Protein AF-F4RU08-F1 (afdb_monomer_lite)

Structure (mmCIF, N/CA/C/O backbone):
data_AF-F4RU08-F1
#
_entry.id   AF-F4RU08-F1
#
loop_
_atom_site.group_PDB
_atom_site.id
_atom_site.type_symbol
_atom_site.label_atom_id
_atom_site.label_alt_id
_atom_site.label_comp_id
_atom_site.label_asym_id
_atom_site.label_entity_id
_atom_site.label_seq_id
_atom_site.pdbx_PDB_ins_code
_atom_site.Cartn_x
_atom_site.Cartn_y
_atom_site.Cartn_z
_atom_site.occupancy
_atom_site.B_iso_or_equiv
_atom_site.auth_seq_id
_atom_site.auth_comp_id
_atom_site.auth_asym_id
_atom_site.auth_atom_id
_atom_site.pdbx_PDB_model_num
ATOM 1 N N . MET A 1 1 ? -6.284 -57.176 24.706 1.00 36.25 1 MET A N 1
ATOM 2 C CA . MET A 1 1 ? -5.477 -56.521 23.654 1.00 36.25 1 MET A CA 1
ATOM 3 C C . MET A 1 1 ? -5.017 -55.181 24.202 1.00 36.25 1 MET A C 1
ATOM 5 O O . MET A 1 1 ? -5.847 -54.329 24.478 1.00 36.25 1 MET A O 1
ATOM 9 N N . SER A 1 2 ? -3.726 -55.061 24.515 1.00 44.47 2 SER A N 1
ATOM 10 C CA . SER A 1 2 ? -3.147 -53.895 25.190 1.00 44.47 2 SER A CA 1
ATOM 11 C C . SER A 1 2 ? -2.829 -52.823 24.150 1.00 44.47 2 SER A C 1
ATOM 13 O O . SER A 1 2 ? -1.905 -52.985 23.357 1.00 44.47 2 SER A O 1
ATOM 15 N N . TRP A 1 3 ? -3.604 -51.740 24.127 1.00 45.38 3 TRP A N 1
ATOM 16 C CA . TRP A 1 3 ? -3.261 -50.525 23.389 1.00 45.38 3 TRP A CA 1
ATOM 17 C C . TRP A 1 3 ? -2.128 -49.791 24.115 1.00 45.38 3 TRP A C 1
ATOM 19 O O . TRP A 1 3 ? -2.324 -48.776 24.771 1.00 45.38 3 TRP A O 1
ATOM 29 N N . LYS A 1 4 ? -0.910 -50.321 23.996 1.00 49.97 4 LYS A N 1
ATOM 30 C CA . LYS A 1 4 ? 0.319 -49.539 24.149 1.00 49.97 4 LYS A CA 1
ATOM 31 C C . LYS A 1 4 ? 0.720 -49.040 22.765 1.00 49.97 4 LYS A C 1
ATOM 33 O O . LYS A 1 4 ? 1.730 -49.453 22.204 1.00 49.97 4 LYS A O 1
ATOM 38 N N . LEU A 1 5 ? -0.125 -48.192 22.183 1.00 51.97 5 LEU A N 1
ATOM 39 C CA . LEU A 1 5 ? 0.255 -47.392 21.027 1.00 51.97 5 LEU A CA 1
ATOM 40 C C . LEU A 1 5 ? 1.292 -46.382 21.513 1.00 51.97 5 LEU A C 1
ATOM 42 O O . LEU A 1 5 ? 0.951 -45.365 22.101 1.00 51.97 5 LEU A O 1
ATOM 46 N N . LEU A 1 6 ? 2.559 -46.770 21.366 1.00 50.94 6 LEU A N 1
ATOM 47 C CA . LEU A 1 6 ? 3.687 -45.940 20.948 1.00 50.94 6 LEU A CA 1
ATOM 48 C C . LEU A 1 6 ? 3.412 -44.426 20.994 1.00 50.94 6 LEU A C 1
ATOM 50 O O . LEU A 1 6 ? 3.320 -43.760 19.966 1.00 50.94 6 LEU A O 1
ATOM 54 N N . ALA A 1 7 ? 3.356 -43.872 22.204 1.00 55.81 7 ALA A N 1
ATOM 55 C CA . ALA A 1 7 ? 3.556 -42.454 22.461 1.00 55.81 7 ALA A CA 1
ATOM 56 C C . ALA A 1 7 ? 5.050 -42.161 22.256 1.00 55.81 7 ALA A C 1
ATOM 58 O O . ALA A 1 7 ? 5.807 -41.984 23.207 1.00 55.81 7 ALA A O 1
ATOM 59 N N . SER A 1 8 ? 5.507 -42.245 21.003 1.00 63.47 8 SER A N 1
ATOM 60 C CA . SER A 1 8 ? 6.893 -41.963 20.654 1.00 63.47 8 SER A CA 1
ATOM 61 C C . SER A 1 8 ? 7.142 -40.475 20.917 1.00 63.47 8 SER A C 1
ATOM 63 O O . SER A 1 8 ? 6.469 -39.644 20.304 1.00 63.47 8 SER A O 1
ATOM 65 N N . PRO A 1 9 ? 8.088 -40.097 21.793 1.00 62.78 9 PRO A N 1
ATOM 66 C CA . PRO A 1 9 ? 8.398 -38.691 22.070 1.00 62.78 9 PRO A CA 1
ATOM 67 C C . PRO A 1 9 ? 8.802 -37.926 20.800 1.00 62.78 9 PRO A C 1
ATOM 69 O O . PRO A 1 9 ? 8.616 -36.717 20.716 1.00 62.78 9 PRO A O 1
ATOM 72 N N . ILE A 1 10 ? 9.267 -38.641 19.771 1.00 69.31 10 ILE A N 1
ATOM 73 C CA . ILE A 1 10 ? 9.581 -38.101 18.445 1.00 69.31 10 ILE A CA 1
ATOM 74 C C . ILE A 1 10 ? 8.321 -37.575 17.743 1.00 69.31 10 ILE A C 1
ATOM 76 O O . ILE A 1 10 ? 8.374 -36.522 17.117 1.00 69.31 10 ILE A O 1
ATOM 80 N N . LEU A 1 11 ? 7.182 -38.263 17.879 1.00 64.25 11 LEU A N 1
ATOM 81 C CA . LEU A 1 11 ? 5.906 -37.812 17.317 1.00 64.25 11 LEU A CA 1
ATOM 82 C C . LEU A 1 11 ? 5.427 -36.531 18.004 1.00 64.25 11 LEU A C 1
ATOM 84 O O . LEU A 1 11 ? 4.992 -35.619 17.315 1.00 64.25 11 LEU A O 1
ATOM 88 N N . TYR A 1 12 ? 5.578 -36.422 19.328 1.00 67.69 12 TYR A N 1
ATOM 89 C CA . TYR A 1 12 ? 5.248 -35.197 20.065 1.00 67.69 12 TYR A CA 1
ATOM 90 C C . TYR A 1 12 ? 6.158 -34.029 19.684 1.00 67.69 12 TYR A C 1
ATOM 92 O O . TYR A 1 12 ? 5.666 -32.928 19.461 1.00 67.69 12 TYR A O 1
ATOM 100 N N . LEU A 1 13 ? 7.465 -34.263 19.554 1.00 70.88 13 LEU A N 1
ATOM 101 C CA . LEU A 1 13 ? 8.407 -33.235 19.110 1.00 70.88 13 LEU A CA 1
ATOM 102 C C . LEU A 1 13 ? 8.110 -32.786 17.677 1.00 70.88 13 LEU A C 1
ATOM 104 O O . LEU A 1 13 ? 8.056 -31.588 17.425 1.00 70.88 13 LEU A O 1
ATOM 108 N N . ALA A 1 14 ? 7.840 -33.716 16.758 1.00 68.62 14 ALA A N 1
ATOM 109 C CA . ALA A 1 14 ? 7.449 -33.387 15.389 1.00 68.62 14 ALA A CA 1
ATOM 110 C C . ALA A 1 14 ? 6.146 -32.572 15.345 1.00 68.62 14 ALA A C 1
ATOM 112 O O . ALA A 1 14 ? 6.059 -31.610 14.590 1.00 68.62 14 ALA A O 1
ATOM 113 N N . LEU A 1 15 ? 5.162 -32.897 16.189 1.00 67.62 15 LEU A N 1
ATOM 114 C CA . LEU A 1 15 ? 3.906 -32.149 16.291 1.00 67.62 15 LEU A CA 1
ATOM 115 C C . LEU A 1 15 ? 4.116 -30.740 16.864 1.00 67.62 15 LEU A C 1
ATOM 117 O O . LEU A 1 15 ? 3.511 -29.798 16.371 1.00 67.62 15 LEU A O 1
ATOM 121 N N . VAL A 1 16 ? 5.010 -30.570 17.845 1.00 68.38 16 VAL A N 1
ATOM 122 C CA . VAL A 1 16 ? 5.391 -29.247 18.373 1.00 68.38 16 VAL A CA 1
ATOM 123 C C . VAL A 1 16 ? 6.138 -28.428 17.318 1.00 68.38 16 VAL A C 1
ATOM 125 O O . VAL A 1 16 ? 5.830 -27.255 17.154 1.00 68.38 16 VAL A O 1
ATOM 128 N N . PHE A 1 17 ? 7.063 -29.021 16.558 1.00 64.06 17 PHE A N 1
ATOM 129 C CA . PHE A 1 17 ? 7.751 -28.318 15.468 1.00 64.06 17 PHE A CA 1
ATOM 130 C C . PHE A 1 17 ? 6.814 -27.958 14.312 1.00 64.06 17 PHE A C 1
ATOM 132 O O . PHE A 1 17 ? 6.952 -26.876 13.749 1.00 64.06 17 PHE A O 1
ATOM 139 N N . LEU A 1 18 ? 5.847 -28.817 13.983 1.00 60.59 18 LEU A N 1
ATOM 140 C CA . LEU A 1 18 ? 4.823 -28.511 12.984 1.00 60.59 18 LEU A CA 1
ATOM 141 C C . LEU A 1 18 ? 3.878 -27.414 13.481 1.00 60.59 18 LEU A C 1
ATOM 143 O O . LEU A 1 18 ? 3.622 -26.479 12.739 1.00 60.59 18 LEU A O 1
ATOM 147 N N . LEU A 1 19 ? 3.436 -27.454 14.742 1.00 58.69 19 LEU A N 1
ATOM 148 C CA . LEU A 1 19 ? 2.593 -26.401 15.315 1.00 58.69 19 LEU A CA 1
ATOM 149 C C . LEU A 1 19 ? 3.340 -25.066 15.410 1.00 58.69 19 LEU A C 1
ATOM 151 O O . LEU A 1 19 ? 2.810 -24.052 14.984 1.00 58.69 19 LEU A O 1
ATOM 155 N N . VAL A 1 20 ? 4.577 -25.042 15.910 1.00 58.34 20 VAL A N 1
ATOM 156 C CA . VAL A 1 20 ? 5.375 -23.806 16.032 1.00 58.34 20 VAL A CA 1
ATOM 157 C C . VAL A 1 20 ? 5.823 -23.282 14.660 1.00 58.34 20 VAL A C 1
ATOM 159 O O . VAL A 1 20 ? 5.872 -22.072 14.458 1.00 58.34 20 VAL A O 1
ATOM 162 N N . GLY A 1 21 ? 6.113 -24.167 13.702 1.00 48.88 21 GLY A N 1
ATOM 163 C CA . GLY A 1 21 ? 6.496 -23.797 12.336 1.00 48.88 21 GLY A CA 1
ATOM 164 C C . GLY A 1 21 ? 5.335 -23.262 11.491 1.00 48.88 21 GLY A C 1
ATOM 165 O O . GLY A 1 21 ? 5.515 -22.282 10.769 1.00 48.88 21 GLY A O 1
ATOM 166 N N . ASP A 1 22 ? 4.146 -23.856 11.622 1.00 47.16 22 ASP A N 1
ATOM 167 C CA . ASP A 1 22 ? 2.928 -23.460 10.894 1.00 47.16 22 ASP A CA 1
ATOM 168 C C . ASP A 1 22 ? 2.291 -22.192 11.500 1.00 47.16 22 ASP A C 1
ATOM 170 O O . ASP A 1 22 ? 1.849 -21.287 10.794 1.00 47.16 22 ASP A O 1
ATOM 174 N N . LEU A 1 23 ? 2.372 -22.027 12.825 1.00 49.31 23 LEU A N 1
ATOM 175 C CA . LEU A 1 23 ? 2.001 -20.780 13.507 1.00 49.31 23 LEU A CA 1
ATOM 176 C C . LEU A 1 23 ? 3.012 -19.646 13.223 1.00 49.31 23 LEU A C 1
ATOM 178 O O . LEU A 1 23 ? 2.638 -18.476 13.156 1.00 49.31 23 LEU A O 1
ATOM 182 N N . GLY A 1 24 ? 4.288 -19.964 12.989 1.00 41.44 24 GLY A N 1
ATOM 183 C CA . GLY A 1 24 ? 5.330 -18.976 12.687 1.00 41.44 24 GLY A CA 1
ATOM 184 C C . GLY A 1 24 ? 5.234 -18.328 11.300 1.00 41.44 24 GLY A C 1
ATOM 185 O O . GLY A 1 24 ? 5.867 -17.300 11.072 1.00 41.44 24 GLY A O 1
ATOM 186 N N . SER A 1 25 ? 4.450 -18.894 10.377 1.00 42.00 25 SER A N 1
ATOM 187 C CA . SER A 1 25 ? 4.331 -18.391 8.998 1.00 42.00 25 SER A CA 1
ATOM 188 C C . SER A 1 25 ? 3.077 -17.540 8.744 1.00 42.00 25 SER A C 1
ATOM 190 O O . SER A 1 25 ? 3.018 -16.852 7.726 1.00 42.00 25 SER A O 1
ATOM 192 N N . HIS A 1 26 ? 2.119 -17.505 9.683 1.00 41.25 26 HIS A N 1
ATOM 193 C CA . HIS A 1 26 ? 0.858 -16.762 9.527 1.00 41.25 26 HIS A CA 1
ATOM 194 C C . HIS A 1 26 ? 0.406 -15.929 10.746 1.00 41.25 26 HIS A C 1
ATOM 196 O O . HIS A 1 26 ? -0.536 -15.145 10.616 1.00 41.25 26 HIS A O 1
ATOM 202 N N . ILE A 1 27 ? 1.071 -15.995 11.909 1.00 43.00 27 ILE A N 1
ATOM 203 C CA . ILE A 1 27 ? 0.719 -15.144 13.063 1.00 43.00 27 ILE A CA 1
ATOM 204 C C . ILE A 1 27 ? 1.473 -13.815 13.011 1.00 43.00 27 ILE A C 1
ATOM 206 O O . ILE A 1 27 ? 2.451 -13.578 13.717 1.00 43.00 27 ILE A O 1
ATOM 210 N N . SER A 1 28 ? 0.987 -12.901 12.186 1.00 44.00 28 SER A N 1
ATOM 211 C CA . SER A 1 28 ? 1.045 -11.466 12.515 1.00 44.00 28 SER A CA 1
ATOM 212 C C . SER A 1 28 ? -0.150 -10.700 11.952 1.00 44.00 28 SER A C 1
ATOM 214 O O . SER A 1 28 ? -0.108 -9.479 11.858 1.00 44.00 28 SER A O 1
ATOM 216 N N . ALA A 1 29 ? -1.217 -11.406 11.571 1.00 49.97 29 ALA A N 1
ATOM 217 C CA . ALA A 1 29 ? -2.536 -10.811 11.492 1.00 49.97 29 ALA A CA 1
ATOM 218 C C . ALA A 1 29 ? -3.128 -10.953 12.893 1.00 49.97 29 ALA A C 1
ATOM 220 O O . ALA A 1 29 ? -3.539 -12.043 13.296 1.00 49.97 29 ALA A O 1
ATOM 221 N N . ASN A 1 30 ? -3.103 -9.882 13.683 1.00 62.94 30 ASN A N 1
ATOM 222 C CA . ASN A 1 30 ? -4.016 -9.810 14.812 1.00 62.94 30 ASN A CA 1
ATOM 223 C C . ASN A 1 30 ? -5.418 -10.051 14.230 1.00 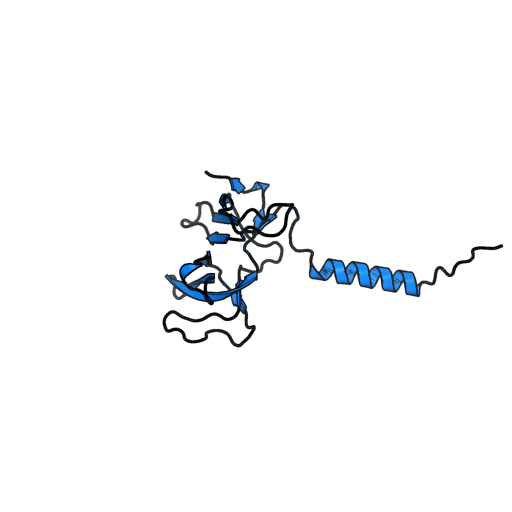62.94 30 ASN A C 1
ATOM 225 O O . ASN A 1 30 ? -5.805 -9.387 13.272 1.00 62.94 30 ASN A O 1
ATOM 229 N N . ALA A 1 31 ? -6.148 -11.045 14.744 1.00 64.69 31 ALA A N 1
ATOM 230 C CA . ALA A 1 31 ? -7.449 -11.442 14.196 1.00 64.69 31 ALA A CA 1
ATOM 231 C C . ALA A 1 31 ? -8.483 -10.298 14.217 1.00 64.69 31 ALA A C 1
ATOM 233 O O . ALA A 1 31 ? -9.534 -10.401 13.589 1.00 64.69 31 ALA A O 1
ATOM 234 N N . TYR A 1 32 ? -8.175 -9.224 14.945 1.00 82.44 32 TYR A N 1
ATOM 235 C CA . TYR A 1 32 ? -8.969 -8.011 15.054 1.00 82.44 32 TYR A CA 1
ATOM 236 C C . TYR A 1 32 ? -8.459 -6.859 14.175 1.00 82.44 32 TYR A C 1
ATOM 238 O O . TYR A 1 32 ? -8.996 -5.760 14.260 1.00 82.44 32 TYR A O 1
ATOM 246 N N . ASP A 1 33 ? -7.439 -7.057 13.342 1.00 89.19 33 ASP A N 1
ATOM 247 C CA . ASP A 1 33 ? -6.995 -6.017 12.416 1.00 89.19 33 ASP A CA 1
ATOM 248 C C . ASP A 1 33 ? -7.803 -6.069 11.112 1.00 89.19 33 ASP A C 1
ATOM 250 O O . ASP A 1 33 ? -8.010 -7.120 10.504 1.00 89.19 33 ASP A O 1
ATOM 254 N N . ILE A 1 34 ? -8.226 -4.896 10.656 1.00 91.62 34 ILE A N 1
ATOM 255 C CA . ILE A 1 34 ? -8.776 -4.662 9.328 1.00 91.62 34 ILE A CA 1
ATOM 256 C C . ILE A 1 34 ? -7.607 -4.628 8.348 1.00 91.62 34 ILE A C 1
ATOM 258 O O . ILE A 1 34 ? -6.755 -3.739 8.408 1.00 91.62 34 ILE A O 1
ATOM 262 N N . GLU A 1 35 ? -7.567 -5.591 7.434 1.00 92.44 35 GLU A N 1
ATOM 263 C CA . GLU A 1 35 ? -6.572 -5.627 6.369 1.00 92.44 35 GLU A CA 1
ATOM 264 C C . GLU A 1 35 ? -7.042 -4.792 5.170 1.00 92.44 35 GLU A C 1
ATOM 266 O O . GLU A 1 35 ? -8.023 -5.122 4.503 1.00 92.44 35 GLU A O 1
ATOM 271 N N . CYS A 1 36 ? -6.327 -3.709 4.874 1.00 92.44 36 CYS A N 1
ATOM 272 C CA . CYS A 1 36 ? -6.698 -2.708 3.877 1.00 92.44 36 CYS A CA 1
ATOM 273 C C . CYS A 1 36 ? -6.435 -3.210 2.453 1.00 92.44 36 CYS A C 1
ATOM 275 O O . CYS A 1 36 ? -5.404 -2.894 1.862 1.00 92.44 36 CYS A O 1
ATOM 277 N N . THR A 1 37 ? -7.324 -4.041 1.907 1.00 91.50 37 THR A N 1
ATOM 278 C CA . THR A 1 37 ? -7.114 -4.772 0.641 1.00 91.50 37 THR A CA 1
ATOM 279 C C . THR A 1 37 ? -7.246 -3.930 -0.631 1.00 91.50 37 THR A C 1
ATOM 281 O O . THR A 1 37 ? -6.654 -4.299 -1.646 1.00 91.50 37 THR A O 1
ATOM 284 N N . LEU A 1 38 ? -7.980 -2.813 -0.601 1.00 90.94 38 LEU A N 1
ATOM 285 C CA . LEU A 1 38 ? -8.169 -1.932 -1.763 1.00 90.94 38 LEU A CA 1
ATOM 286 C C . LEU A 1 38 ? -7.245 -0.728 -1.737 1.00 90.94 38 LEU A C 1
ATOM 288 O O . LEU A 1 38 ? -6.495 -0.514 -2.686 1.00 90.94 38 LEU A O 1
ATOM 292 N N . SER A 1 39 ? -7.259 0.024 -0.644 1.00 93.25 39 SER A N 1
ATOM 293 C CA . SER A 1 39 ? -6.346 1.142 -0.469 1.00 93.25 39 SER A CA 1
ATOM 294 C C . SER A 1 39 ? -6.013 1.373 0.991 1.00 93.25 39 SER A C 1
ATOM 296 O O . SER A 1 39 ? -6.730 0.936 1.892 1.00 93.25 39 SER A O 1
ATOM 298 N N . TRP A 1 40 ? -4.879 2.014 1.219 1.00 94.38 40 TRP A N 1
ATOM 299 C CA . TRP A 1 40 ? -4.421 2.429 2.531 1.00 94.38 40 TRP A CA 1
ATOM 300 C C . TRP A 1 40 ? -3.657 3.737 2.390 1.00 94.38 40 TRP A C 1
ATOM 302 O O . TRP A 1 40 ? -2.776 3.827 1.536 1.00 94.38 40 TRP A O 1
ATOM 312 N N . HIS A 1 41 ? -3.944 4.703 3.258 1.00 95.00 41 HIS A N 1
ATOM 313 C CA . HIS A 1 41 ? -3.219 5.967 3.327 1.00 95.00 41 HIS A CA 1
ATOM 314 C C . HIS A 1 41 ? -2.909 6.345 4.775 1.00 95.00 41 HIS A C 1
ATOM 316 O O . HIS A 1 41 ? -3.764 6.179 5.656 1.00 95.00 41 HIS A O 1
ATOM 322 N N . PRO A 1 42 ? -1.710 6.893 5.039 1.00 93.25 42 PRO A N 1
ATOM 323 C CA . PRO A 1 42 ? -1.421 7.510 6.319 1.00 93.25 42 PRO A CA 1
ATOM 324 C C . PRO A 1 42 ? -2.270 8.782 6.511 1.00 93.25 42 PRO A C 1
ATOM 326 O O . PRO A 1 42 ? -2.830 9.316 5.552 1.00 93.25 42 PRO A O 1
ATOM 329 N N . PRO A 1 43 ? -2.348 9.308 7.742 1.00 92.75 43 PRO A N 1
ATOM 330 C CA . PRO A 1 43 ? -2.980 10.594 7.998 1.00 92.75 43 PRO A CA 1
ATOM 331 C C . PRO A 1 43 ? -2.372 11.734 7.171 1.00 92.75 43 PRO A C 1
ATOM 333 O O . PRO A 1 43 ? -1.158 11.935 7.179 1.00 92.75 43 PRO A O 1
ATOM 336 N N . PHE A 1 44 ? -3.218 12.549 6.531 1.00 86.56 44 PHE A N 1
ATOM 337 C CA . PHE A 1 44 ? -2.777 13.767 5.827 1.00 86.56 44 PHE A CA 1
ATOM 338 C C . PHE A 1 44 ? -2.227 14.845 6.769 1.00 86.56 44 PHE A C 1
ATOM 340 O O . PHE A 1 44 ? -1.437 15.697 6.366 1.00 86.56 44 PHE A O 1
ATOM 347 N N . THR A 1 45 ? -2.667 14.835 8.026 1.00 88.06 45 THR A N 1
ATOM 348 C CA . THR A 1 45 ? -2.154 15.712 9.081 1.00 88.06 45 THR A CA 1
ATOM 349 C C . THR A 1 45 ? -1.663 14.857 10.246 1.00 88.06 45 THR A C 1
ATOM 351 O O . THR A 1 45 ? -2.185 13.759 10.431 1.00 88.06 45 THR A O 1
ATOM 354 N N . PRO A 1 46 ? -0.722 15.338 11.082 1.00 85.00 46 PRO A N 1
ATOM 355 C CA . PRO A 1 46 ? -0.177 14.545 12.190 1.00 85.00 46 PRO A CA 1
ATOM 356 C C . PRO A 1 46 ? -1.223 13.991 13.169 1.00 85.00 46 PRO A C 1
ATOM 358 O O . PRO A 1 46 ? -0.974 12.980 13.815 1.00 85.00 46 PRO A O 1
ATOM 361 N N . ASN A 1 47 ? -2.386 14.645 13.267 1.00 88.56 47 ASN A N 1
ATOM 362 C CA . ASN A 1 47 ? -3.492 14.258 14.148 1.00 88.56 47 ASN A CA 1
ATOM 363 C C . ASN A 1 47 ? -4.732 13.769 13.375 1.00 88.56 47 ASN A C 1
ATOM 365 O O . ASN A 1 47 ? -5.801 13.619 13.964 1.00 88.56 47 ASN A O 1
ATOM 369 N N . GLY A 1 48 ? -4.626 13.601 12.055 1.00 92.31 48 GLY A N 1
ATOM 370 C CA . GLY A 1 48 ? -5.727 13.147 11.212 1.00 92.31 48 GLY A CA 1
ATOM 371 C C . GLY A 1 48 ? -5.943 11.633 11.298 1.00 92.31 48 GLY A C 1
ATOM 372 O O . GLY A 1 48 ? -5.078 10.910 11.796 1.00 92.31 48 GLY A O 1
ATOM 373 N N . PRO A 1 49 ? -7.077 11.130 10.790 1.00 95.31 49 PRO A N 1
ATOM 374 C CA . PRO A 1 49 ? -7.278 9.699 10.643 1.00 95.31 49 PRO A CA 1
ATOM 375 C C . PRO A 1 49 ? -6.468 9.153 9.462 1.00 95.31 49 PRO A C 1
ATOM 377 O O . PRO A 1 49 ? -6.336 9.798 8.420 1.00 95.31 49 PRO A O 1
ATOM 380 N N . ALA A 1 50 ? -5.954 7.938 9.618 1.00 94.88 50 ALA A N 1
ATOM 381 C CA . ALA A 1 50 ? -5.523 7.107 8.506 1.00 94.88 50 ALA A CA 1
ATOM 382 C C . ALA A 1 50 ? -6.757 6.575 7.768 1.00 94.88 50 ALA A C 1
ATOM 384 O O . ALA A 1 50 ? -7.812 6.382 8.378 1.00 94.88 50 ALA A O 1
ATOM 385 N N . GLN A 1 51 ? -6.617 6.303 6.475 1.00 95.44 51 GLN A N 1
ATOM 386 C CA . GLN A 1 51 ? -7.695 5.747 5.663 1.00 95.44 51 GLN A CA 1
ATOM 387 C C . GLN A 1 51 ? -7.368 4.318 5.252 1.00 95.44 51 GLN A C 1
ATOM 389 O O . GLN A 1 51 ? -6.249 4.006 4.845 1.00 95.44 51 GLN A O 1
ATOM 394 N N . CYS A 1 52 ? -8.362 3.446 5.359 1.00 94.56 52 CYS A N 1
ATOM 395 C CA . CYS A 1 52 ? -8.262 2.041 5.003 1.00 94.56 52 CYS A CA 1
ATOM 396 C C . CYS A 1 52 ? -9.507 1.647 4.216 1.00 94.56 52 CYS A C 1
ATOM 398 O O . CYS A 1 52 ? -10.623 1.822 4.699 1.00 94.56 52 CYS A O 1
ATOM 400 N N . MET A 1 53 ? -9.332 1.113 3.012 1.00 93.50 53 MET A N 1
ATOM 401 C CA . MET A 1 53 ? -10.433 0.607 2.200 1.00 93.50 53 MET A CA 1
ATOM 402 C C . MET A 1 53 ? -10.283 -0.888 1.984 1.00 93.50 53 MET A C 1
ATOM 404 O O . MET A 1 53 ? -9.204 -1.389 1.643 1.00 93.50 53 MET A O 1
ATOM 408 N N . VAL A 1 54 ? -11.395 -1.600 2.127 1.00 90.50 54 VAL A N 1
ATOM 409 C CA . VAL A 1 54 ? -11.470 -3.042 1.898 1.00 90.50 54 VAL A CA 1
ATOM 410 C C . VAL A 1 54 ? -12.504 -3.351 0.827 1.00 90.50 54 VAL A C 1
ATOM 412 O O . VAL A 1 54 ? -13.583 -2.758 0.781 1.00 90.50 54 VAL A O 1
ATOM 415 N N . ALA A 1 55 ? -12.174 -4.297 -0.050 1.00 80.94 55 ALA A N 1
ATOM 416 C CA . ALA A 1 55 ? -13.179 -4.943 -0.881 1.00 80.94 55 ALA A CA 1
ATOM 417 C C . ALA A 1 55 ? -13.776 -6.080 -0.060 1.00 80.94 55 ALA A C 1
ATOM 419 O O . ALA A 1 55 ? -13.035 -6.956 0.390 1.00 80.94 55 ALA A O 1
ATOM 420 N N . GLU A 1 56 ? -15.098 -6.121 0.094 1.00 61.53 56 GLU A N 1
ATOM 421 C CA . GLU A 1 56 ? -15.730 -7.284 0.706 1.00 61.53 56 GLU A CA 1
ATOM 422 C C . GLU A 1 56 ? -15.378 -8.542 -0.122 1.00 61.53 56 GLU A C 1
ATOM 424 O O . GLU A 1 56 ? -15.601 -8.614 -1.334 1.00 61.53 56 GLU A O 1
ATOM 429 N N . ILE A 1 57 ? -14.762 -9.555 0.488 1.00 50.69 57 ILE A N 1
ATOM 430 C CA . ILE A 1 57 ? -14.696 -10.893 -0.106 1.00 50.69 57 ILE A CA 1
ATOM 431 C C . ILE A 1 57 ? -15.958 -11.586 0.400 1.00 50.69 57 ILE A C 1
ATOM 433 O O . ILE A 1 57 ? -15.992 -11.930 1.580 1.00 50.69 57 ILE A O 1
ATOM 437 N N . PRO A 1 58 ? -1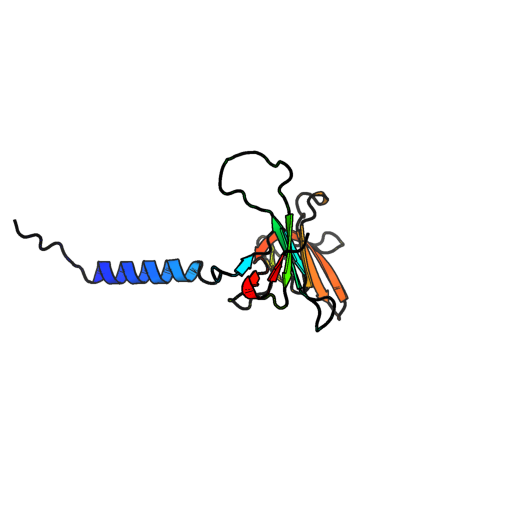7.013 -11.775 -0.418 1.00 44.62 58 PRO A N 1
ATOM 438 C CA . PRO A 1 58 ? -18.189 -12.458 0.076 1.00 44.62 58 PRO A CA 1
ATOM 439 C C . PRO A 1 58 ? -17.765 -13.860 0.499 1.00 44.62 58 PRO A C 1
ATOM 441 O O . PRO A 1 58 ? -17.280 -14.663 -0.307 1.00 44.62 58 PRO A O 1
ATOM 444 N N . ASN A 1 59 ? -17.957 -14.150 1.783 1.00 41.56 59 ASN A N 1
ATOM 445 C CA . ASN A 1 59 ? -18.036 -15.515 2.253 1.00 41.56 59 ASN A CA 1
ATOM 446 C C . ASN A 1 59 ? -19.242 -16.140 1.543 1.00 41.56 59 ASN A C 1
ATOM 448 O O . ASN A 1 59 ? -20.392 -15.922 1.908 1.00 41.56 59 ASN A O 1
ATOM 452 N N . SER A 1 60 ? -18.942 -16.903 0.495 1.00 41.41 60 SER A N 1
ATOM 453 C CA . SER A 1 60 ? -19.827 -17.728 -0.327 1.00 41.41 60 SER A CA 1
ATOM 454 C C . SER A 1 60 ? -19.994 -17.275 -1.784 1.00 41.41 60 SER A C 1
ATOM 456 O O . SER A 1 60 ? -20.386 -16.161 -2.112 1.00 41.41 60 SER A O 1
ATOM 458 N N . LYS A 1 61 ? -19.769 -18.279 -2.639 1.00 35.31 61 LYS A N 1
ATOM 459 C CA . LYS A 1 61 ? -20.173 -18.421 -4.044 1.00 35.31 61 LYS A CA 1
ATOM 460 C C . LYS A 1 61 ? -19.281 -17.742 -5.085 1.00 35.31 61 LYS A C 1
ATOM 462 O O . LYS A 1 61 ? -19.492 -16.625 -5.535 1.00 35.31 61 LYS A O 1
ATOM 467 N N . LYS A 1 62 ? -18.320 -18.563 -5.529 1.00 41.31 62 LYS A N 1
ATOM 468 C CA . LYS A 1 62 ? -17.862 -18.736 -6.916 1.00 41.31 62 LYS A CA 1
ATOM 469 C C . LYS A 1 62 ? -18.576 -17.822 -7.929 1.00 41.31 62 LYS A C 1
ATOM 471 O O . LYS A 1 62 ? -19.715 -18.087 -8.300 1.00 41.31 62 LYS A O 1
ATOM 476 N N . GLY A 1 63 ? -17.830 -16.864 -8.477 1.00 40.59 63 GLY A N 1
ATOM 477 C CA . GLY A 1 63 ? -17.897 -16.617 -9.917 1.00 40.59 63 GLY A CA 1
ATOM 478 C C . GLY A 1 63 ? -18.672 -15.409 -10.435 1.00 40.59 63 GLY A C 1
ATOM 479 O O . GLY A 1 63 ? -19.064 -15.467 -11.595 1.00 40.59 63 GLY A O 1
ATOM 480 N N . LYS A 1 64 ? -18.850 -14.316 -9.680 1.00 36.91 64 LYS A N 1
ATOM 481 C CA . LYS A 1 64 ? -19.240 -13.030 -10.292 1.00 36.91 64 LYS A CA 1
ATOM 482 C C . LYS A 1 64 ? -18.464 -11.839 -9.724 1.00 36.91 64 LYS A C 1
ATOM 484 O O . LYS A 1 64 ? -18.473 -11.592 -8.522 1.00 36.91 64 LYS A O 1
ATOM 489 N N . HIS A 1 65 ? -17.783 -11.121 -10.617 1.00 42.75 65 HIS A N 1
ATOM 490 C CA . HIS A 1 65 ? -17.163 -9.811 -10.396 1.00 42.75 65 HIS A CA 1
ATOM 491 C C . HIS A 1 65 ? -18.227 -8.704 -10.523 1.00 42.75 65 HIS A C 1
ATOM 493 O O . HIS A 1 65 ? -18.081 -7.785 -11.321 1.00 42.75 65 HIS A O 1
ATOM 499 N N . ASP A 1 66 ? -19.311 -8.797 -9.754 1.00 43.09 66 ASP A N 1
ATOM 500 C CA . ASP A 1 66 ? -20.367 -7.783 -9.779 1.00 43.09 66 ASP A CA 1
ATOM 501 C C . ASP A 1 66 ? -20.162 -6.837 -8.587 1.00 43.09 66 ASP A C 1
ATOM 503 O O . ASP A 1 66 ? -20.376 -7.231 -7.444 1.00 43.09 66 ASP A O 1
ATOM 507 N N . GLY A 1 67 ? -19.661 -5.627 -8.872 1.00 51.50 67 GLY A N 1
ATOM 508 C CA . GLY A 1 67 ? -19.695 -4.416 -8.032 1.00 51.50 67 GLY A CA 1
ATOM 509 C C . GLY A 1 67 ? -19.826 -4.611 -6.520 1.00 51.50 67 GLY A C 1
ATOM 510 O O . GLY A 1 67 ? -20.860 -4.283 -5.944 1.00 51.50 67 GLY A O 1
ATOM 511 N N . LYS A 1 68 ? -18.783 -5.134 -5.873 1.00 57.72 68 LYS A N 1
ATOM 512 C CA . LYS A 1 68 ? -18.792 -5.362 -4.423 1.00 57.72 68 LYS A CA 1
ATOM 513 C C . LYS A 1 68 ? -18.771 -4.030 -3.662 1.00 57.72 68 LYS A C 1
ATOM 515 O O . LYS A 1 68 ? -18.025 -3.141 -4.084 1.00 57.72 68 LYS A O 1
ATOM 520 N N . PRO A 1 69 ? -19.520 -3.887 -2.552 1.00 62.75 69 PRO A N 1
ATOM 521 C CA . PRO A 1 69 ? -19.446 -2.685 -1.737 1.00 62.75 69 PRO A CA 1
ATOM 522 C C . PRO A 1 69 ? -18.024 -2.544 -1.186 1.00 62.75 69 PRO A C 1
ATOM 524 O O . PRO A 1 69 ? -17.437 -3.485 -0.644 1.00 62.75 69 PRO A O 1
ATOM 527 N N . GLN A 1 70 ? -17.450 -1.367 -1.398 1.00 81.56 70 GLN A N 1
ATOM 528 C CA . GLN A 1 70 ? -16.200 -0.972 -0.770 1.00 81.56 70 GLN A CA 1
ATOM 529 C C . GLN A 1 70 ? -16.553 -0.466 0.623 1.00 81.56 70 GLN A C 1
ATOM 531 O O . GLN A 1 70 ? -17.465 0.345 0.762 1.00 81.56 70 GLN A O 1
ATOM 536 N N . GLN A 1 71 ? -15.871 -0.962 1.650 1.00 90.44 71 GLN A N 1
ATOM 537 C CA . GLN A 1 71 ? -16.006 -0.408 2.993 1.00 90.44 71 GLN A CA 1
ATOM 538 C C . GLN A 1 71 ? -14.800 0.484 3.243 1.00 90.44 71 GLN A C 1
ATOM 540 O O . GLN A 1 71 ? -13.655 0.058 3.057 1.00 90.44 71 GLN A O 1
ATOM 545 N N . VAL A 1 72 ? -15.071 1.726 3.624 1.00 93.31 72 VAL A N 1
ATOM 546 C CA . VAL A 1 72 ? -14.055 2.727 3.930 1.00 93.31 72 VAL A CA 1
ATOM 547 C C . VAL A 1 72 ? -14.015 2.903 5.442 1.00 93.31 72 VAL A C 1
ATOM 549 O O . VAL A 1 72 ? -15.049 2.991 6.100 1.00 93.31 72 VAL A O 1
ATOM 552 N N . TYR A 1 73 ? -12.814 2.936 6.000 1.00 95.06 73 TYR A N 1
ATOM 553 C CA . TYR A 1 73 ? -12.571 3.132 7.419 1.00 95.06 73 TYR A CA 1
ATOM 554 C C . TYR A 1 73 ? -11.655 4.325 7.630 1.00 95.06 73 TYR A C 1
ATOM 556 O O . TYR A 1 73 ? -10.621 4.458 6.971 1.00 95.06 73 TYR A O 1
ATOM 564 N N . GLU A 1 74 ? -12.012 5.143 8.610 1.00 96.88 74 GLU A N 1
ATOM 565 C CA . GLU A 1 74 ? -11.122 6.123 9.213 1.00 96.88 74 GLU A CA 1
ATOM 566 C C . GLU A 1 74 ? -10.592 5.564 10.525 1.00 96.88 74 GLU A C 1
ATOM 568 O O . GLU A 1 74 ? -11.362 5.180 11.407 1.00 96.88 74 GLU A O 1
ATOM 573 N N . CYS A 1 75 ? -9.274 5.513 10.664 1.00 95.06 75 CYS A N 1
ATOM 574 C CA . CYS A 1 75 ? -8.617 4.908 11.811 1.00 95.06 75 CYS A CA 1
ATOM 575 C C . CYS A 1 75 ? -7.708 5.916 12.506 1.00 95.06 75 CYS A C 1
ATOM 577 O O . CYS A 1 75 ? -6.904 6.582 11.860 1.00 95.06 75 CYS A O 1
ATOM 579 N N . SER A 1 76 ? -7.765 5.998 13.836 1.00 94.75 76 SER A N 1
ATOM 580 C CA . SER A 1 76 ? -6.832 6.845 14.596 1.00 94.75 76 SER A CA 1
ATOM 581 C C . SER A 1 76 ? -5.395 6.320 14.545 1.00 94.75 76 SER A C 1
ATOM 583 O O . SER A 1 76 ? -4.453 7.048 14.841 1.00 94.75 76 SER A O 1
ATOM 585 N N . TRP A 1 77 ? -5.224 5.035 14.227 1.00 91.31 77 TRP A N 1
ATOM 586 C CA . TRP A 1 77 ? -3.928 4.403 14.043 1.00 91.31 77 TRP A CA 1
ATOM 587 C C . TRP A 1 77 ? -4.036 3.228 13.071 1.00 91.31 77 TRP A C 1
ATOM 589 O O . TRP A 1 77 ? -4.990 2.452 13.130 1.00 91.31 77 TRP A O 1
ATOM 599 N N . CYS A 1 78 ? -3.027 3.090 12.217 1.00 91.00 78 CYS A N 1
ATOM 600 C CA . CYS A 1 78 ? -2.818 1.932 11.361 1.00 91.00 78 CYS A CA 1
ATOM 601 C C . CYS A 1 78 ? -1.344 1.539 11.420 1.00 91.00 78 CYS A C 1
ATOM 603 O O . CYS A 1 78 ? -0.460 2.397 11.403 1.00 91.00 78 CYS A O 1
ATOM 605 N N . GLY A 1 79 ? -1.087 0.243 11.448 1.00 87.50 79 GLY A N 1
ATOM 606 C CA . GLY A 1 79 ? 0.239 -0.340 11.493 1.00 87.50 79 GLY A CA 1
ATOM 607 C C . GLY A 1 79 ? 0.117 -1.848 11.631 1.00 87.50 79 GLY A C 1
ATOM 608 O O . GLY A 1 79 ? -0.719 -2.353 12.377 1.00 87.50 79 GLY A O 1
ATOM 609 N N . ARG A 1 80 ? 0.945 -2.582 10.892 1.00 87.62 80 ARG A N 1
ATOM 610 C CA . ARG A 1 80 ? 0.965 -4.040 10.986 1.00 87.62 80 ARG A CA 1
ATOM 611 C C . ARG A 1 80 ? 1.610 -4.468 12.302 1.00 87.62 80 ARG A C 1
ATOM 613 O O . ARG A 1 80 ? 2.601 -3.876 12.727 1.00 87.62 80 ARG A O 1
ATOM 620 N N . GLY A 1 81 ? 1.100 -5.541 12.906 1.00 84.00 81 GLY A N 1
ATOM 621 C CA . GLY A 1 81 ? 1.671 -6.113 14.132 1.00 84.00 81 GLY A CA 1
ATOM 622 C C . GLY A 1 81 ? 3.114 -6.615 13.981 1.00 84.00 81 GLY A C 1
ATOM 623 O O . GLY A 1 81 ? 3.837 -6.696 14.969 1.00 84.00 81 GLY A O 1
ATOM 624 N N . ASP A 1 82 ? 3.558 -6.900 12.750 1.00 85.31 82 ASP A N 1
ATOM 625 C CA . ASP A 1 82 ? 4.949 -7.255 12.428 1.00 85.31 82 ASP A CA 1
ATOM 626 C C . ASP A 1 82 ? 5.876 -6.039 12.229 1.00 85.31 82 ASP A C 1
ATOM 628 O O . ASP A 1 82 ? 7.059 -6.212 11.935 1.00 85.31 82 ASP A O 1
ATOM 632 N N . GLY A 1 83 ? 5.356 -4.814 12.362 1.00 88.12 83 GLY A N 1
ATOM 633 C CA . GLY A 1 83 ? 6.105 -3.569 12.186 1.00 88.12 83 GLY A CA 1
ATOM 634 C C . GLY A 1 83 ? 6.540 -3.281 10.747 1.00 88.12 83 GLY A C 1
ATOM 635 O O . GLY A 1 83 ? 7.262 -2.310 10.517 1.00 88.12 83 GLY A O 1
ATOM 636 N N . LYS A 1 84 ? 6.131 -4.097 9.768 1.00 89.94 84 LYS A N 1
ATOM 637 C CA . LYS A 1 84 ? 6.479 -3.875 8.362 1.00 89.94 84 LYS A CA 1
ATOM 638 C C . LYS A 1 84 ? 5.529 -2.849 7.735 1.00 89.94 84 LYS A C 1
ATOM 640 O O . LYS A 1 84 ? 4.359 -2.784 8.117 1.00 89.94 84 LYS A O 1
ATOM 645 N N . PRO A 1 85 ? 5.990 -2.046 6.765 1.00 91.69 85 PRO A N 1
ATOM 646 C CA . PRO A 1 85 ? 5.094 -1.223 5.967 1.00 91.69 85 PRO A CA 1
ATOM 647 C C . PRO A 1 85 ? 4.269 -2.095 5.010 1.00 91.69 85 PRO A C 1
ATOM 649 O O . PRO A 1 85 ? 4.575 -3.266 4.756 1.00 91.69 85 PRO A O 1
ATOM 652 N N . SER A 1 86 ? 3.229 -1.499 4.434 1.00 94.06 86 SER A N 1
ATOM 653 C CA . SER A 1 86 ? 2.627 -2.042 3.220 1.00 94.06 86 SER A CA 1
A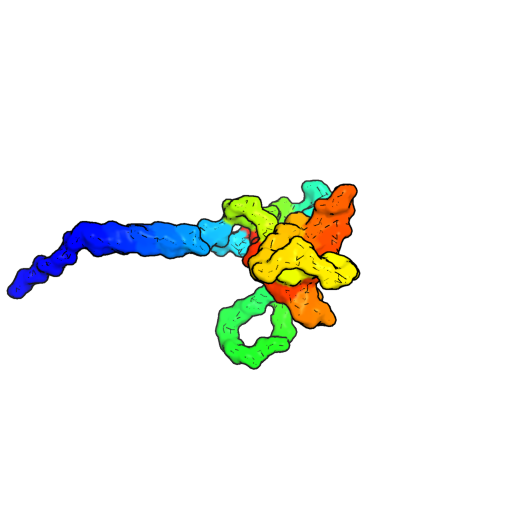TOM 654 C C . SER A 1 86 ? 3.680 -2.109 2.108 1.00 94.06 86 SER A C 1
ATOM 656 O O . SER A 1 86 ? 4.638 -1.335 2.087 1.00 94.06 86 SER A O 1
ATOM 658 N N . SER A 1 87 ? 3.544 -3.065 1.196 1.00 96.56 87 SER A N 1
ATOM 659 C CA . SER A 1 87 ? 4.493 -3.239 0.095 1.00 96.56 87 SER A CA 1
ATOM 660 C C . SER A 1 87 ? 3.846 -3.892 -1.121 1.00 96.56 87 SER A C 1
ATOM 662 O O . SER A 1 87 ? 2.849 -4.615 -1.014 1.00 96.56 87 SER A O 1
ATOM 664 N N . CYS A 1 88 ? 4.440 -3.661 -2.287 1.00 97.31 88 CYS A N 1
ATOM 665 C CA . CYS A 1 88 ? 4.035 -4.233 -3.569 1.00 97.31 88 CYS A CA 1
ATOM 666 C C . CYS A 1 88 ? 5.213 -4.930 -4.260 1.00 97.31 88 CYS A C 1
ATOM 668 O O . CYS A 1 88 ? 6.360 -4.747 -3.876 1.00 97.31 88 CYS A O 1
ATOM 670 N N . TYR A 1 89 ? 4.934 -5.753 -5.264 1.00 97.44 89 TYR A N 1
ATOM 671 C CA . TYR A 1 89 ? 5.920 -6.500 -6.042 1.00 97.44 89 TYR A CA 1
ATOM 672 C C . TYR A 1 89 ? 5.995 -5.998 -7.486 1.00 97.44 89 TYR A C 1
ATOM 674 O O . TYR A 1 89 ? 4.972 -5.604 -8.056 1.00 97.44 89 TYR A O 1
ATOM 682 N N . ASP A 1 90 ? 7.180 -6.128 -8.092 1.00 96.94 90 ASP A N 1
ATOM 683 C CA . ASP A 1 90 ? 7.422 -5.877 -9.520 1.00 96.94 90 ASP A CA 1
ATOM 684 C C . ASP A 1 90 ? 7.004 -4.456 -9.941 1.00 96.94 90 ASP A C 1
ATOM 686 O O . ASP A 1 90 ? 6.166 -4.267 -10.826 1.00 96.94 90 ASP A O 1
ATOM 690 N N . CYS A 1 91 ? 7.547 -3.460 -9.245 1.00 97.69 91 CYS A N 1
ATOM 691 C CA . CYS A 1 91 ? 7.217 -2.049 -9.398 1.00 97.69 91 CYS A CA 1
ATOM 692 C C . CYS A 1 91 ? 8.060 -1.338 -10.467 1.00 97.69 91 CYS A C 1
ATOM 694 O O . CYS A 1 91 ? 9.258 -1.606 -10.615 1.00 97.69 91 CYS A O 1
ATOM 696 N N . LEU A 1 92 ? 7.421 -0.387 -11.149 1.00 97.69 92 LEU A N 1
ATOM 697 C CA . LEU A 1 92 ? 7.991 0.562 -12.100 1.00 97.69 92 LEU A CA 1
ATOM 698 C C . LEU A 1 92 ? 7.881 1.993 -11.563 1.00 97.69 92 LEU A C 1
ATOM 700 O O . LEU A 1 92 ? 6.959 2.299 -10.803 1.00 97.69 92 LEU A O 1
ATOM 704 N N . ASN A 1 93 ? 8.790 2.870 -11.983 1.00 96.25 93 ASN A N 1
ATOM 705 C CA . ASN A 1 93 ? 8.662 4.316 -11.788 1.00 96.25 93 ASN A CA 1
ATOM 706 C C . ASN A 1 93 ? 7.713 4.951 -12.829 1.00 96.25 93 ASN A C 1
ATOM 708 O O . ASN A 1 93 ? 7.153 4.269 -13.685 1.00 96.25 93 ASN A O 1
ATOM 712 N N . GLY A 1 94 ? 7.555 6.278 -12.778 1.00 92.25 94 GLY A N 1
ATOM 713 C CA . GLY A 1 94 ? 6.726 7.033 -13.729 1.00 92.25 94 GLY A CA 1
ATOM 714 C C . GLY A 1 94 ? 7.216 7.049 -15.187 1.00 92.25 94 GLY A C 1
ATOM 715 O O . GLY A 1 94 ? 6.488 7.532 -16.047 1.00 92.25 94 GLY A O 1
ATOM 716 N N . ASN A 1 95 ? 8.411 6.522 -15.469 1.00 95.75 95 ASN A N 1
ATOM 717 C CA . ASN A 1 95 ? 8.980 6.373 -16.814 1.00 95.75 95 ASN A CA 1
ATOM 718 C C . ASN A 1 95 ? 8.927 4.913 -17.309 1.00 95.75 95 ASN A C 1
ATOM 720 O O . ASN A 1 95 ? 9.641 4.563 -18.247 1.00 95.75 95 ASN A O 1
ATOM 724 N N . ASP A 1 96 ? 8.131 4.055 -16.661 1.00 95.06 96 ASP A N 1
ATOM 725 C CA . ASP A 1 96 ? 8.031 2.612 -16.922 1.00 95.06 96 ASP A CA 1
ATOM 726 C C . ASP A 1 96 ? 9.339 1.822 -16.696 1.00 95.06 96 ASP A C 1
ATOM 728 O O . ASP A 1 96 ? 9.493 0.688 -17.160 1.00 95.06 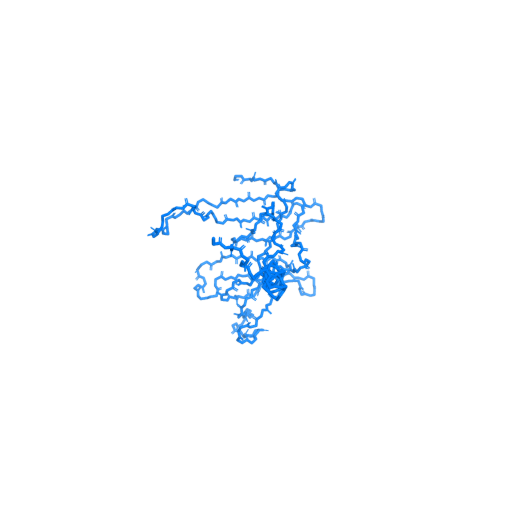96 ASP A O 1
ATOM 732 N N . GLU A 1 97 ? 10.288 2.377 -15.939 1.00 96.88 97 GLU A N 1
ATOM 733 C CA . GLU A 1 97 ? 11.547 1.704 -15.622 1.00 96.88 97 GLU A CA 1
ATOM 734 C C . GLU A 1 97 ? 11.400 0.855 -14.350 1.00 96.88 97 GLU A C 1
ATOM 736 O O . GLU A 1 97 ? 10.887 1.345 -13.336 1.00 96.88 97 GLU A O 1
ATOM 741 N N . PRO A 1 98 ? 11.870 -0.408 -14.346 1.00 96.56 98 PRO A N 1
ATOM 742 C CA . PRO A 1 98 ? 11.825 -1.251 -13.158 1.00 96.56 98 PRO A CA 1
ATOM 743 C C . PRO A 1 98 ? 12.658 -0.680 -12.012 1.00 96.56 98 PRO A C 1
ATOM 745 O O . PRO A 1 98 ? 13.864 -0.485 -12.145 1.00 96.56 98 PRO A O 1
ATOM 748 N N . VAL A 1 99 ? 12.024 -0.499 -10.853 1.00 96.56 99 VAL A N 1
ATOM 749 C CA . VAL A 1 99 ? 12.711 -0.130 -9.599 1.00 96.56 99 VAL A CA 1
ATOM 750 C C . VAL A 1 99 ? 12.933 -1.322 -8.675 1.00 96.56 99 VAL A C 1
ATOM 752 O O . VAL A 1 99 ? 13.667 -1.245 -7.694 1.00 96.56 99 VAL A O 1
ATOM 755 N N . THR A 1 100 ? 12.334 -2.458 -9.022 1.00 95.94 100 THR A N 1
ATOM 756 C CA . THR A 1 100 ? 12.553 -3.752 -8.373 1.00 95.94 100 THR A CA 1
ATOM 757 C C . THR A 1 100 ? 12.955 -4.789 -9.411 1.00 95.94 100 THR A C 1
ATOM 759 O O . THR A 1 100 ? 12.548 -4.715 -10.570 1.00 95.94 100 THR A O 1
ATOM 762 N N . GLY A 1 101 ? 13.753 -5.775 -8.996 1.00 90.62 101 GLY A N 1
ATOM 763 C CA . GLY A 1 101 ? 13.981 -6.971 -9.806 1.00 90.62 101 GLY A CA 1
ATOM 764 C C . GLY A 1 101 ? 12.727 -7.858 -9.880 1.00 90.62 101 GLY A C 1
ATOM 765 O O . GLY A 1 101 ? 11.784 -7.644 -9.116 1.00 90.62 101 GLY A O 1
ATOM 766 N N . PRO A 1 102 ? 12.714 -8.886 -10.748 1.00 90.94 102 PRO A N 1
ATOM 767 C CA . PRO A 1 102 ? 11.611 -9.843 -10.825 1.00 90.94 102 PRO A CA 1
ATOM 768 C C . PRO A 1 102 ? 11.335 -10.515 -9.472 1.00 90.94 102 PRO A C 1
ATOM 770 O O . PRO A 1 102 ? 12.236 -11.088 -8.861 1.00 90.94 102 PRO A O 1
ATOM 773 N N . GLY A 1 103 ? 10.091 -10.442 -9.000 1.00 92.38 103 GLY A N 1
ATOM 774 C CA . GLY A 1 103 ? 9.663 -10.918 -7.683 1.00 92.38 103 GLY A CA 1
ATOM 775 C C . GLY A 1 103 ? 10.122 -10.046 -6.509 1.00 92.38 103 GLY A C 1
ATOM 776 O O . GLY A 1 103 ? 9.882 -10.408 -5.357 1.00 92.38 103 GLY A O 1
ATOM 777 N N . GLY A 1 104 ? 10.775 -8.911 -6.773 1.00 95.00 104 GLY A N 1
ATOM 778 C CA . GLY A 1 104 ? 11.268 -7.984 -5.759 1.00 95.00 104 GLY A CA 1
ATOM 779 C C . GLY A 1 104 ? 10.143 -7.152 -5.152 1.00 95.00 104 GLY A C 1
ATOM 780 O O . GLY A 1 104 ? 9.273 -6.660 -5.872 1.00 95.00 104 GLY A O 1
ATOM 781 N N . SER A 1 105 ? 10.147 -7.015 -3.823 1.00 95.38 105 SER A N 1
ATOM 782 C CA . SER A 1 105 ? 9.182 -6.191 -3.089 1.00 95.38 105 SER A CA 1
ATOM 783 C C . SER A 1 105 ? 9.678 -4.761 -2.901 1.00 95.38 105 SER A C 1
ATOM 785 O O . SER A 1 105 ? 10.869 -4.533 -2.692 1.00 95.38 105 SER A O 1
ATOM 787 N N . TRP A 1 106 ? 8.744 -3.818 -2.884 1.00 94.88 106 TRP A N 1
ATOM 788 C CA . TRP A 1 106 ? 8.968 -2.401 -2.653 1.00 94.88 106 TRP A CA 1
ATOM 789 C C . TRP A 1 106 ? 8.021 -1.897 -1.572 1.00 94.88 106 TRP A C 1
ATOM 791 O O . TRP A 1 106 ? 6.807 -2.071 -1.682 1.00 94.88 106 TRP A O 1
ATOM 801 N N . ASP A 1 107 ? 8.571 -1.285 -0.529 1.00 96.56 107 ASP A N 1
ATOM 802 C CA . ASP A 1 107 ? 7.774 -0.701 0.551 1.00 96.56 107 ASP A CA 1
ATOM 803 C C . ASP A 1 107 ? 6.990 0.525 0.067 1.00 96.56 107 ASP A C 1
ATOM 805 O O . ASP A 1 107 ? 7.494 1.326 -0.719 1.00 96.56 107 ASP A O 1
ATOM 809 N N . CYS A 1 108 ? 5.774 0.698 0.572 1.00 96.50 108 CYS A N 1
ATOM 810 C CA . CYS A 1 108 ? 4.839 1.749 0.175 1.00 96.50 108 CYS A CA 1
ATOM 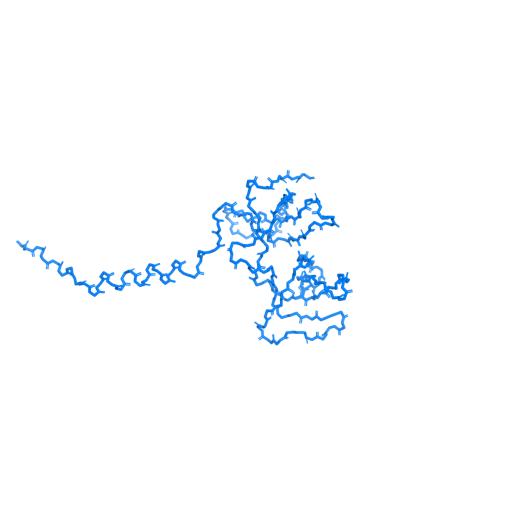811 C C . CYS A 1 108 ? 4.367 2.563 1.396 1.00 96.50 108 CYS A C 1
ATOM 813 O O . CYS A 1 108 ? 3.169 2.636 1.668 1.00 96.50 108 CYS A O 1
ATOM 815 N N . PRO A 1 109 ? 5.282 3.157 2.189 1.00 94.44 109 PRO A N 1
ATOM 816 C CA . PRO A 1 109 ? 4.938 3.787 3.464 1.00 94.44 109 PRO A CA 1
ATOM 817 C C . PRO A 1 109 ? 4.041 5.027 3.338 1.00 94.44 109 PRO A C 1
ATOM 819 O O . PRO A 1 109 ? 3.499 5.461 4.351 1.00 94.44 109 PRO A O 1
ATOM 822 N N . ALA A 1 110 ? 3.891 5.609 2.141 1.00 95.12 110 ALA A N 1
ATOM 823 C CA . ALA A 1 110 ? 3.018 6.764 1.920 1.00 95.12 110 ALA A CA 1
ATOM 824 C C . ALA A 1 110 ? 1.621 6.380 1.409 1.00 95.12 110 ALA A C 1
ATOM 826 O O . ALA A 1 110 ? 0.755 7.242 1.301 1.00 95.12 110 ALA A O 1
ATOM 827 N N . GLY A 1 111 ? 1.382 5.106 1.104 1.00 95.25 111 GLY A N 1
ATOM 828 C CA . GLY A 1 111 ? 0.067 4.639 0.693 1.00 95.25 111 GLY A CA 1
ATOM 829 C C . GLY A 1 111 ? 0.120 3.523 -0.335 1.00 95.25 111 GLY A C 1
ATOM 830 O O . GLY A 1 111 ? 1.140 3.295 -0.983 1.00 95.25 111 GLY A O 1
ATOM 831 N N . VAL A 1 112 ? -1.001 2.825 -0.486 1.00 96.50 112 VAL A N 1
ATOM 832 C CA . VAL A 1 112 ? -1.227 1.896 -1.594 1.00 96.50 112 VAL A CA 1
ATOM 833 C C . VAL A 1 112 ? -2.631 2.104 -2.129 1.00 96.50 112 VAL A C 1
ATOM 835 O O . VAL A 1 112 ? -3.569 2.109 -1.341 1.00 96.50 112 VAL A O 1
ATOM 838 N N . ASP A 1 113 ? -2.776 2.160 -3.447 1.00 95.31 113 ASP A N 1
ATOM 839 C CA . ASP A 1 113 ? -4.057 2.207 -4.151 1.00 95.31 113 ASP A CA 1
ATOM 840 C C . ASP A 1 113 ? -4.189 1.082 -5.179 1.00 95.31 113 ASP A C 1
ATOM 842 O O . ASP A 1 113 ? -3.209 0.470 -5.613 1.00 95.31 113 ASP A O 1
ATOM 846 N N . VAL A 1 114 ? -5.428 0.818 -5.595 1.00 91.94 114 VAL A N 1
ATOM 847 C CA . VAL A 1 114 ? -5.751 -0.088 -6.704 1.00 91.94 114 VAL A CA 1
ATOM 848 C C . VAL A 1 114 ? -6.463 0.692 -7.803 1.00 91.94 114 VAL A C 1
ATOM 850 O O . VAL A 1 114 ? -7.604 1.116 -7.631 1.00 91.94 114 VAL A O 1
ATOM 853 N N . TRP A 1 115 ? -5.818 0.834 -8.961 1.00 91.25 115 TRP A N 1
ATOM 854 C CA . TRP A 1 115 ? -6.350 1.459 -10.173 1.00 91.25 115 TRP A CA 1
ATOM 855 C C . TRP A 1 115 ? -6.414 0.442 -11.324 1.00 91.25 115 TRP A C 1
ATOM 857 O O . TRP A 1 115 ? -5.491 0.358 -12.138 1.00 91.25 115 TRP A O 1
ATOM 867 N N . PRO A 1 116 ? -7.533 -0.297 -11.469 1.00 85.50 116 PRO A N 1
ATOM 868 C CA . PRO A 1 116 ? -7.666 -1.368 -12.465 1.00 85.50 116 PRO A CA 1
ATOM 869 C C . PRO A 1 116 ? -7.428 -0.921 -13.916 1.00 85.50 116 PRO A C 1
ATOM 871 O O . PRO A 1 116 ? -7.016 -1.715 -14.758 1.00 85.50 116 PRO A O 1
ATOM 874 N N . LYS A 1 117 ? -7.646 0.368 -14.214 1.00 87.06 117 LYS A N 1
ATOM 875 C CA . LYS A 1 117 ? -7.413 0.973 -15.537 1.00 87.06 117 LYS A CA 1
ATOM 876 C C . LYS A 1 117 ? -5.959 0.881 -16.027 1.00 87.06 117 LYS A C 1
ATOM 878 O O . LYS A 1 117 ? -5.732 1.022 -17.221 1.00 87.06 117 LYS A O 1
ATOM 883 N N . LEU A 1 118 ? -4.996 0.643 -15.131 1.00 84.62 118 LEU A N 1
ATOM 884 C CA . LEU A 1 118 ? -3.576 0.473 -15.468 1.00 84.62 118 LEU A CA 1
ATOM 885 C C . LEU A 1 118 ? -3.218 -0.968 -15.885 1.00 84.62 118 LEU A C 1
ATOM 887 O O . LEU A 1 118 ? -2.055 -1.283 -16.139 1.00 84.62 118 LEU A O 1
ATOM 891 N N . GLY A 1 119 ? -4.205 -1.867 -15.961 1.00 92.06 119 GLY A N 1
ATOM 892 C CA . GLY A 1 119 ? -4.016 -3.228 -16.449 1.00 92.06 119 GLY A CA 1
ATOM 893 C C . GLY A 1 119 ? -3.086 -4.044 -15.552 1.00 92.06 119 GLY A C 1
ATOM 894 O O . GLY A 1 119 ? -3.383 -4.277 -14.383 1.00 92.06 119 GLY A O 1
ATOM 895 N N . ALA A 1 120 ? -1.963 -4.509 -16.105 1.00 91.88 120 ALA A N 1
ATOM 896 C CA . ALA A 1 120 ? -1.031 -5.367 -15.376 1.00 91.88 120 ALA A CA 1
ATOM 897 C C . ALA A 1 120 ? -0.387 -4.671 -14.168 1.00 91.88 120 ALA A C 1
ATOM 899 O O . ALA A 1 120 ? -0.025 -5.368 -13.230 1.00 91.88 120 ALA A O 1
ATOM 900 N N . TYR A 1 121 ? -0.278 -3.338 -14.172 1.00 93.62 121 TYR A N 1
ATOM 901 C CA . TYR A 1 121 ? 0.339 -2.535 -13.109 1.00 93.62 121 TYR A CA 1
ATOM 902 C C . TYR A 1 121 ? -0.704 -1.737 -12.316 1.00 93.62 121 TYR A C 1
ATOM 904 O O . TYR A 1 121 ? -0.578 -0.539 -12.082 1.00 93.62 121 TYR A O 1
ATOM 912 N N . GLN A 1 122 ? -1.788 -2.412 -11.940 1.00 93.81 122 GLN A N 1
ATOM 913 C CA . GLN A 1 122 ? -2.941 -1.808 -11.269 1.00 93.81 122 GLN A CA 1
ATOM 914 C C . GLN A 1 122 ? -2.704 -1.369 -9.821 1.00 93.81 122 GLN A C 1
ATOM 916 O O . GLN A 1 122 ? -3.590 -0.741 -9.254 1.00 93.81 122 GLN A O 1
ATOM 921 N N . PHE A 1 123 ? -1.579 -1.708 -9.193 1.00 95.12 123 PHE A N 1
ATOM 922 C CA . PHE A 1 123 ? -1.307 -1.311 -7.811 1.00 95.12 123 PHE A CA 1
ATOM 923 C C . PHE A 1 123 ? -0.408 -0.086 -7.801 1.00 95.12 123 PHE A C 1
ATOM 925 O O . PHE A 1 123 ? 0.703 -0.143 -8.320 1.00 95.12 123 PHE A O 1
ATOM 932 N N . VAL A 1 124 ? -0.871 1.004 -7.200 1.00 97.44 124 VAL A N 1
ATOM 933 C CA . VAL A 1 124 ? -0.059 2.207 -7.017 1.00 97.44 124 VAL A CA 1
ATOM 934 C C . VAL A 1 124 ? 0.555 2.145 -5.630 1.00 97.44 124 VAL A C 1
ATOM 936 O O . VAL A 1 124 ? -0.155 2.028 -4.637 1.00 97.44 124 VAL A O 1
ATOM 939 N N . CYS A 1 125 ? 1.876 2.164 -5.570 1.00 97.56 125 CYS A N 1
ATOM 940 C CA . CYS A 1 125 ? 2.675 2.165 -4.359 1.00 97.56 125 CYS A CA 1
ATOM 941 C C . CYS A 1 125 ? 3.236 3.569 -4.155 1.00 97.56 125 CYS A C 1
ATOM 943 O O . CYS A 1 125 ? 4.100 4.002 -4.916 1.00 97.56 125 CYS A O 1
ATOM 945 N N . SER A 1 126 ? 2.767 4.272 -3.132 1.00 97.31 126 SER A N 1
ATOM 946 C CA . SER A 1 126 ? 3.215 5.629 -2.836 1.00 97.31 126 SER A CA 1
ATOM 947 C C . SER A 1 126 ? 4.321 5.616 -1.781 1.00 97.31 126 SER A C 1
ATOM 949 O O . SER A 1 126 ? 4.257 4.907 -0.767 1.00 97.31 126 SER A O 1
ATOM 951 N N . ARG A 1 127 ? 5.346 6.444 -1.986 1.00 95.06 127 ARG A N 1
ATOM 952 C CA . ARG A 1 127 ? 6.494 6.605 -1.080 1.00 95.06 127 ARG A CA 1
ATOM 953 C C . ARG A 1 127 ? 6.805 8.073 -0.844 1.00 95.06 127 ARG A C 1
ATOM 955 O O . ARG A 1 127 ? 6.493 8.903 -1.682 1.00 95.06 127 ARG A O 1
ATOM 962 N N . PHE A 1 128 ? 7.467 8.382 0.270 1.00 93.81 128 PHE A N 1
ATOM 963 C CA . PHE A 1 128 ? 8.030 9.712 0.496 1.00 93.81 128 PHE A CA 1
ATOM 964 C C . PHE A 1 128 ? 9.487 9.761 0.035 1.00 93.81 128 PHE A C 1
ATOM 966 O O . PHE A 1 128 ? 10.340 9.066 0.587 1.00 93.81 128 PHE A O 1
ATOM 973 N N . GLU A 1 129 ? 9.778 10.616 -0.936 1.00 93.88 129 GLU A N 1
ATOM 974 C CA . GLU A 1 129 ? 11.116 10.881 -1.454 1.00 93.88 129 GLU A CA 1
ATOM 975 C C . GLU A 1 129 ? 11.405 12.366 -1.328 1.00 93.88 129 GLU A C 1
ATOM 977 O O . GLU A 1 129 ? 10.650 13.199 -1.817 1.00 93.88 129 GLU A O 1
ATOM 982 N N . GLN A 1 130 ? 12.469 12.716 -0.601 1.00 94.31 130 GLN A N 1
ATOM 983 C CA . GLN A 1 130 ? 12.809 14.118 -0.317 1.00 94.31 130 GLN A CA 1
ATOM 984 C C . GLN A 1 130 ? 11.626 14.924 0.272 1.00 94.31 130 GLN A C 1
ATOM 986 O O . GLN A 1 130 ? 11.500 16.125 0.051 1.00 94.31 130 GLN A O 1
ATOM 991 N N . GLY A 1 131 ? 10.748 14.256 1.031 1.00 90.38 131 GLY A N 1
ATOM 992 C CA . GLY A 1 131 ? 9.555 14.858 1.635 1.00 90.38 131 GLY A CA 1
ATOM 993 C C . GLY A 1 131 ? 8.348 14.988 0.700 1.00 90.38 131 GLY A C 1
ATOM 994 O O . GLY A 1 131 ? 7.316 15.490 1.133 1.00 90.38 131 GLY A O 1
ATOM 995 N N . GLN A 1 132 ? 8.444 14.529 -0.549 1.00 93.31 132 GLN A N 1
ATOM 996 C CA . GLN A 1 132 ? 7.341 14.518 -1.508 1.00 93.31 132 GLN A CA 1
ATOM 997 C C . GLN A 1 132 ? 6.804 13.107 -1.704 1.00 93.31 132 GLN A C 1
ATOM 999 O O . GLN A 1 132 ? 7.563 12.142 -1.704 1.00 93.31 132 GLN A O 1
ATOM 1004 N N . GLN A 1 133 ? 5.489 12.985 -1.869 1.00 94.25 133 GLN A N 1
ATOM 1005 C CA . GLN A 1 133 ? 4.884 11.714 -2.237 1.00 94.25 133 GLN A CA 1
ATOM 1006 C C . GLN A 1 133 ? 5.148 11.429 -3.720 1.00 94.25 133 GLN A C 1
ATOM 1008 O O . GLN A 1 133 ? 4.836 12.256 -4.574 1.00 94.25 133 GLN A O 1
ATOM 1013 N N . VAL A 1 134 ? 5.720 10.262 -4.005 1.00 96.50 134 VAL A N 1
ATOM 1014 C CA . VAL A 1 134 ? 6.023 9.754 -5.346 1.00 96.50 134 VAL A CA 1
ATOM 1015 C C . VAL A 1 134 ? 5.356 8.397 -5.523 1.00 96.50 134 VAL A C 1
ATOM 1017 O O . VAL A 1 134 ? 5.420 7.546 -4.630 1.00 96.50 134 VAL A O 1
ATOM 1020 N N . ASP A 1 135 ? 4.739 8.202 -6.684 1.00 97.19 135 ASP A N 1
ATOM 1021 C CA . ASP A 1 135 ? 3.979 7.003 -7.012 1.00 97.19 135 ASP A CA 1
ATOM 1022 C C . ASP A 1 135 ? 4.768 6.053 -7.917 1.00 97.19 135 ASP A C 1
ATOM 1024 O O . ASP A 1 135 ? 5.437 6.457 -8.871 1.00 97.19 135 ASP A O 1
ATOM 1028 N N . TYR A 1 136 ? 4.631 4.766 -7.617 1.00 97.69 136 TYR A N 1
ATOM 1029 C CA . TYR A 1 136 ? 5.194 3.646 -8.358 1.00 97.69 136 TYR A CA 1
ATOM 1030 C C . TYR A 1 136 ? 4.080 2.693 -8.778 1.00 97.69 136 TYR A C 1
ATOM 1032 O O . TYR A 1 136 ? 3.134 2.467 -8.027 1.00 97.69 136 TYR A O 1
ATOM 1040 N N . PHE A 1 137 ? 4.200 2.086 -9.954 1.00 97.69 137 PHE A N 1
ATOM 1041 C CA . PHE A 1 137 ? 3.170 1.211 -10.511 1.00 97.69 137 PHE A CA 1
ATOM 1042 C C . PHE A 1 137 ? 3.620 -0.243 -10.440 1.00 97.69 137 PHE A C 1
ATOM 1044 O O . PHE A 1 137 ? 4.666 -0.603 -10.969 1.00 97.69 137 PHE A O 1
ATOM 1051 N N . CYS A 1 138 ? 2.845 -1.099 -9.785 1.00 97.31 138 CYS A N 1
ATOM 1052 C CA . CYS A 1 138 ? 3.251 -2.446 -9.397 1.00 97.31 138 CYS A CA 1
ATOM 1053 C C . CYS A 1 138 ? 2.246 -3.500 -9.869 1.00 97.31 138 CYS A C 1
ATOM 1055 O O . CYS A 1 138 ? 1.044 -3.239 -9.987 1.00 97.31 138 CYS A O 1
ATOM 1057 N N . LYS A 1 139 ? 2.729 -4.727 -10.107 1.00 95.00 139 LYS A N 1
ATOM 1058 C CA . LYS A 1 139 ? 1.887 -5.816 -10.637 1.00 95.00 139 LYS A CA 1
ATOM 1059 C C . LYS A 1 139 ? 1.029 -6.515 -9.600 1.00 95.00 139 LYS A C 1
ATOM 1061 O O . LYS A 1 139 ? -0.045 -7.025 -9.916 1.00 95.00 139 LYS A O 1
ATOM 1066 N N . ARG A 1 140 ? 1.532 -6.611 -8.371 1.00 93.25 140 ARG A N 1
ATOM 1067 C CA . ARG A 1 140 ? 0.921 -7.386 -7.282 1.00 93.25 140 ARG A CA 1
ATOM 1068 C C . ARG A 1 140 ? 1.175 -6.711 -5.948 1.00 93.25 140 ARG A C 1
ATOM 1070 O O . ARG A 1 140 ? 2.216 -6.090 -5.760 1.00 93.25 140 ARG A O 1
ATOM 1077 N N . ARG A 1 141 ? 0.272 -6.916 -4.992 1.00 91.94 141 ARG A N 1
ATOM 1078 C CA . ARG A 1 141 ? 0.556 -6.613 -3.587 1.00 91.94 141 ARG A CA 1
ATOM 1079 C C . ARG A 1 141 ? 1.469 -7.665 -2.969 1.00 91.94 141 ARG A C 1
ATOM 1081 O O . ARG A 1 141 ? 1.434 -8.832 -3.362 1.00 91.94 141 ARG A O 1
ATOM 1088 N N . HIS A 1 142 ? 2.261 -7.231 -1.997 1.00 94.25 142 HIS A N 1
ATOM 1089 C CA . HIS A 1 142 ? 3.028 -8.096 -1.111 1.00 94.25 142 HIS A CA 1
ATOM 1090 C C . HIS A 1 142 ? 2.410 -8.087 0.287 1.00 94.25 142 HIS A C 1
ATOM 1092 O O . HIS A 1 142 ? 1.841 -9.093 0.702 1.00 94.25 142 HIS A O 1
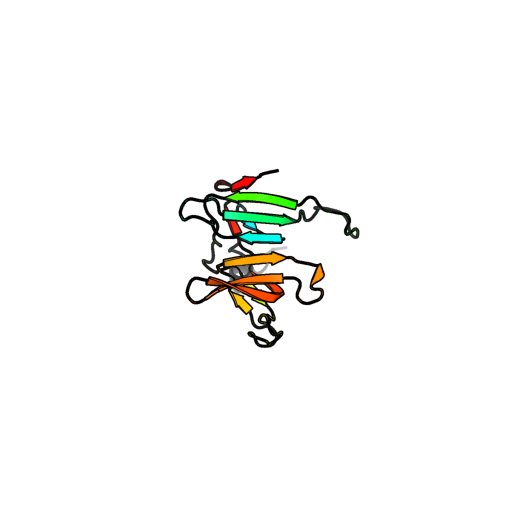ATOM 1098 N N . LEU A 1 143 ? 2.475 -6.947 0.979 1.00 94.31 143 LEU A N 1
ATOM 1099 C CA . LEU A 1 143 ? 1.905 -6.766 2.312 1.00 94.31 143 LEU A CA 1
ATOM 1100 C C . LEU A 1 143 ? 0.861 -5.656 2.280 1.00 94.31 143 LEU A C 1
ATOM 1102 O O . LEU A 1 143 ? 1.133 -4.542 1.831 1.00 94.31 143 LEU A O 1
ATOM 1106 N N . ASN A 1 144 ? -0.330 -5.950 2.791 1.00 93.81 144 ASN A N 1
ATOM 1107 C CA . ASN A 1 144 ? -1.371 -4.949 2.981 1.00 93.81 144 ASN A CA 1
ATOM 1108 C C . ASN A 1 144 ? -1.121 -4.160 4.269 1.00 93.81 144 ASN A C 1
ATOM 1110 O O . ASN A 1 144 ? -0.601 -4.705 5.249 1.00 93.81 144 ASN A O 1
ATOM 1114 N N . GLY A 1 145 ? -1.543 -2.893 4.277 1.00 92.44 145 GLY A N 1
ATOM 1115 C CA . GLY A 1 145 ? -1.716 -2.152 5.524 1.00 92.44 145 GLY A CA 1
ATOM 1116 C C . GLY A 1 145 ? -2.736 -2.858 6.420 1.00 92.44 145 GLY A C 1
ATOM 1117 O O . GLY A 1 145 ? -3.659 -3.505 5.923 1.00 92.44 145 GLY A O 1
ATOM 1118 N N . ALA A 1 146 ? -2.551 -2.746 7.728 1.00 92.81 146 ALA A N 1
ATOM 1119 C CA . ALA A 1 146 ? -3.453 -3.305 8.724 1.00 92.81 146 ALA A CA 1
ATOM 1120 C C . ALA A 1 146 ? -3.784 -2.226 9.755 1.00 92.81 146 ALA A C 1
ATOM 1122 O O . ALA A 1 146 ? -2.913 -1.428 10.115 1.00 92.81 146 ALA A O 1
ATOM 1123 N N . CYS A 1 147 ? -5.033 -2.182 10.204 1.00 92.94 147 CYS A N 1
ATOM 1124 C CA . CYS A 1 147 ? -5.498 -1.220 11.195 1.00 92.94 147 CYS A CA 1
ATOM 1125 C C . CYS A 1 147 ? -6.327 -1.946 12.264 1.00 92.94 147 CYS A C 1
ATOM 1127 O O . CYS A 1 147 ? -7.259 -2.657 11.897 1.00 92.94 147 CYS A O 1
ATOM 1129 N N . PRO A 1 148 ? -6.054 -1.778 13.566 1.00 92.50 148 PRO A N 1
ATOM 1130 C CA . PRO A 1 148 ? -6.842 -2.409 14.619 1.00 92.50 148 PRO A CA 1
ATOM 1131 C C . PRO A 1 148 ? -8.302 -1.970 14.560 1.00 92.50 148 PRO A C 1
ATOM 1133 O O . PRO A 1 148 ? -8.595 -0.771 14.543 1.00 92.50 148 PRO A O 1
ATOM 1136 N N . SER A 1 149 ? -9.233 -2.925 14.565 1.00 91.69 149 SER A N 1
ATOM 1137 C CA . SER A 1 149 ? -10.661 -2.630 14.415 1.00 91.69 149 SER A CA 1
ATOM 1138 C C . SER A 1 149 ? -11.206 -1.713 15.512 1.00 91.69 149 SER A C 1
ATOM 1140 O O . SER A 1 149 ? -12.114 -0.931 15.258 1.00 91.69 149 SER A O 1
ATOM 1142 N N . ASP A 1 150 ? -10.641 -1.764 16.726 1.00 93.12 150 ASP A N 1
ATOM 1143 C CA . ASP A 1 150 ? -11.038 -0.915 17.859 1.00 93.12 150 ASP A CA 1
ATOM 1144 C C . ASP A 1 150 ? -10.585 0.550 17.715 1.00 93.12 150 ASP A C 1
ATOM 1146 O O . ASP A 1 150 ? -11.023 1.416 18.473 1.00 93.12 150 ASP A O 1
ATOM 1150 N N . LYS A 1 151 ? -9.698 0.833 16.753 1.00 94.38 151 LYS A N 1
ATOM 1151 C CA . LYS A 1 151 ? -9.211 2.177 16.409 1.00 94.38 151 LYS A CA 1
ATOM 1152 C C . LYS A 1 151 ? -9.832 2.727 15.136 1.00 94.38 151 LYS A C 1
ATOM 1154 O O . LYS A 1 151 ? -9.487 3.840 14.744 1.00 94.38 151 LYS A O 1
ATOM 1159 N N . CYS A 1 152 ? -10.717 1.969 14.503 1.00 94.62 152 CYS A N 1
ATOM 1160 C CA . CYS A 1 152 ? -11.307 2.305 13.222 1.00 94.62 152 CYS A CA 1
ATOM 1161 C C . CYS A 1 152 ? -12.805 2.557 13.344 1.00 94.62 152 CYS A C 1
ATOM 1163 O O . CYS A 1 152 ? -13.522 1.895 14.092 1.00 94.62 152 CYS A O 1
ATOM 1165 N N . LYS A 1 153 ? -13.287 3.503 12.546 1.00 96.19 153 LYS A N 1
ATOM 1166 C CA . LYS A 1 153 ? -14.699 3.786 12.346 1.00 96.19 153 LYS A CA 1
ATOM 1167 C C . LYS A 1 153 ? -15.007 3.623 10.865 1.00 96.19 153 LYS A C 1
ATOM 1169 O O . LYS A 1 153 ? -14.384 4.279 10.035 1.00 96.19 153 LYS A O 1
ATOM 1174 N N . GLN A 1 154 ? -15.960 2.754 10.540 1.00 93.75 154 GLN A N 1
ATOM 1175 C CA . GLN A 1 154 ? -16.470 2.658 9.176 1.00 93.75 154 GLN A CA 1
ATOM 1176 C C . GLN A 1 154 ? -17.192 3.960 8.811 1.00 93.75 154 GLN A C 1
ATOM 1178 O O . GLN A 1 154 ? -17.966 4.486 9.618 1.00 93.75 154 GLN A O 1
ATOM 1183 N N . ILE A 1 155 ? -16.927 4.466 7.614 1.00 91.25 155 ILE A N 1
ATOM 1184 C CA . ILE A 1 155 ? -17.570 5.643 7.033 1.00 91.25 155 ILE A CA 1
ATOM 1185 C C . ILE A 1 155 ? -18.269 5.252 5.724 1.00 91.25 155 ILE A C 1
ATOM 1187 O O . ILE A 1 155 ? -17.869 4.287 5.068 1.00 91.25 155 ILE A O 1
ATOM 1191 N N . GLU A 1 156 ? -19.358 5.956 5.414 1.00 74.62 156 GLU A N 1
ATOM 1192 C CA . GLU A 1 156 ? -20.183 5.767 4.208 1.00 74.62 156 GLU A CA 1
ATOM 1193 C C . GLU A 1 156 ? -19.697 6.628 3.039 1.00 74.62 156 GLU A C 1
ATOM 1195 O O . GLU A 1 156 ? -19.307 7.794 3.288 1.00 74.62 156 GLU A O 1
#

Organism: Melampsora larici-populina (strain 98AG31 / pathotype 3-4-7) (NCBI:txid747676)

Secondary structure (DSSP, 8-state):
--------HHHHHHHHHHHHHHHTTTTTS-TTEEE-SSEEE--SSTTSPEEEEEE---SS-S-----PPEEEEEES----TT-PPPEEEEEE-TTS-BSS-TT-EEE-TTEEEE-GGGGGG-EEEEEEETTEEEEEEEEEEEE--EEEGGGEEEE-

Radius of gyration: 20.42 Å; chains: 1; bounding box: 34×72×42 Å

pLDDT: mean 81.21, std 19.4, range [35.31, 97.69]

Sequence (156 aa):
MSWKLLASPILYLALVFLLVGDLGSHISANAYDIECTLSWHPPFTPNGPAQCMVAEIPNSKKGKHDGKPQQVYECSWCGRGDGKPSSCYDCLNGNDEPVTGPGGSWDCPAGVDVWPKLGAYQFVCSRFEQGQQVDYFCKRRHLNGACPSDKCKQIE

Foldseek 3Di:
DDPPPDPPVVVVVVVVCCVCVVCVVPPQPPVQKDFQDAKWADAPDPQFWTKGKDFDPPPDDDDDPPDTDIWMKTFRDWATSVRAAWKAAQKAFPVRHTPADHRGIDGQNGMWHAQCVVPQQRIWRWDQDPNDIGTITHRGTDGTIIGRNVRIDTDD